Protein AF-A0A3S4HT27-F1 (afdb_monomer)

Radius of gyration: 17.59 Å; Cα contacts (8 Å, |Δi|>4): 10; chains: 1; bounding box: 25×22×51 Å

Foldseek 3Di:
DVVVVVVVVVVVVVVVVVVVVCVVVVCDPVVVVVVVVQVPDPDDDDDADDDPSRVVD

Structure (mmCIF, N/CA/C/O backbone):
data_AF-A0A3S4HT27-F1
#
_entry.id   AF-A0A3S4HT27-F1
#
loop_
_atom_site.group_PDB
_atom_site.id
_atom_site.type_symbol
_atom_site.label_atom_id
_atom_site.label_alt_id
_atom_site.label_comp_id
_atom_site.label_asym_id
_atom_site.label_entity_id
_atom_site.label_seq_id
_atom_site.pdbx_PDB_ins_code
_atom_site.Cartn_x
_atom_site.Cartn_y
_atom_site.Cartn_z
_atom_site.occupancy
_atom_site.B_iso_or_equiv
_atom_site.auth_seq_id
_atom_site.auth_comp_id
_atom_site.auth_asym_id
_atom_site.auth_atom_id
_atom_site.pdbx_PDB_model_num
ATOM 1 N N . MET A 1 1 ? 13.657 0.868 -29.869 1.00 66.19 1 MET A N 1
ATOM 2 C CA . MET A 1 1 ? 13.722 1.684 -28.631 1.00 66.19 1 MET A CA 1
ATOM 3 C C . MET A 1 1 ? 12.328 1.963 -28.071 1.00 66.19 1 MET A C 1
ATOM 5 O O . MET A 1 1 ? 12.097 1.634 -26.919 1.00 66.19 1 MET A O 1
ATOM 9 N N . SER A 1 2 ? 11.385 2.475 -28.878 1.00 84.06 2 SER A N 1
ATOM 10 C CA . SER A 1 2 ? 9.982 2.688 -28.461 1.00 84.06 2 SER A CA 1
ATOM 11 C C . SER A 1 2 ? 9.308 1.420 -27.906 1.00 84.06 2 SER A C 1
ATOM 13 O O . SER A 1 2 ? 8.736 1.450 -26.820 1.00 84.06 2 SER A O 1
ATOM 15 N N . ASP A 1 3 ? 9.481 0.270 -28.569 1.00 92.88 3 ASP A N 1
ATOM 16 C CA . ASP A 1 3 ? 8.863 -0.991 -28.123 1.00 92.88 3 ASP A CA 1
ATOM 17 C C . ASP A 1 3 ? 9.372 -1.476 -26.761 1.00 92.88 3 ASP A C 1
ATOM 19 O O . ASP A 1 3 ? 8.603 -2.014 -25.972 1.00 92.88 3 ASP A O 1
ATOM 23 N N . ALA A 1 4 ? 10.651 -1.244 -26.446 1.00 96.31 4 ALA A N 1
ATOM 24 C CA . ALA A 1 4 ? 11.218 -1.601 -25.147 1.00 96.31 4 ALA A CA 1
ATOM 25 C C . ALA A 1 4 ? 10.595 -0.769 -24.014 1.00 96.31 4 ALA A C 1
ATOM 27 O O . ALA A 1 4 ? 10.270 -1.316 -22.963 1.00 96.31 4 ALA A O 1
ATOM 28 N N . LEU A 1 5 ? 10.366 0.529 -24.247 1.00 97.94 5 LEU A N 1
ATOM 29 C CA . LEU A 1 5 ? 9.705 1.412 -23.282 1.00 97.94 5 LEU A CA 1
ATOM 30 C C . LEU A 1 5 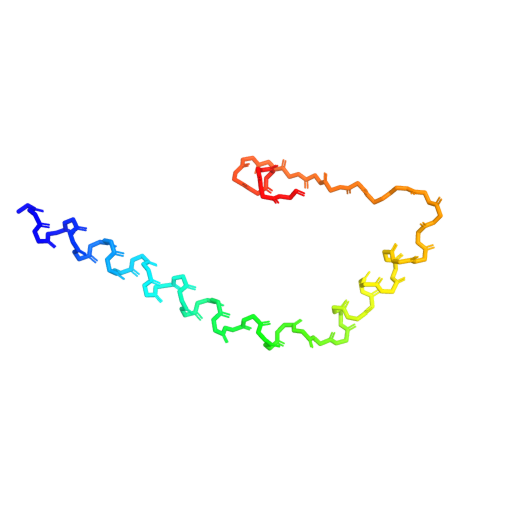? 8.228 1.041 -23.097 1.00 97.94 5 LEU A C 1
ATOM 32 O O . LEU A 1 5 ? 7.752 0.968 -21.965 1.00 97.94 5 LEU A O 1
ATOM 36 N N . LEU A 1 6 ? 7.515 0.748 -24.189 1.00 98.00 6 LEU A N 1
ATOM 37 C CA . LEU A 1 6 ? 6.121 0.297 -24.122 1.00 98.00 6 LEU A CA 1
ATOM 38 C C . LEU A 1 6 ? 5.992 -1.046 -23.395 1.00 98.00 6 LEU A C 1
ATOM 40 O O . LEU A 1 6 ? 5.078 -1.222 -22.590 1.00 98.00 6 LEU A O 1
ATOM 44 N N . ASN A 1 7 ? 6.913 -1.979 -23.633 1.00 98.00 7 ASN A N 1
ATOM 45 C CA . ASN A 1 7 ? 6.920 -3.266 -22.943 1.00 98.00 7 ASN A CA 1
ATOM 46 C C . ASN A 1 7 ? 7.253 -3.117 -21.457 1.00 98.00 7 ASN A C 1
ATOM 48 O O . ASN A 1 7 ? 6.571 -3.729 -20.639 1.00 98.00 7 ASN A O 1
ATOM 52 N N . ALA A 1 8 ? 8.215 -2.262 -21.099 1.00 97.88 8 ALA A N 1
ATOM 53 C CA . ALA A 1 8 ? 8.513 -1.957 -19.702 1.00 97.88 8 ALA A CA 1
ATOM 54 C C . ALA A 1 8 ? 7.290 -1.359 -18.986 1.00 97.88 8 ALA A C 1
ATOM 56 O O . ALA A 1 8 ? 6.919 -1.825 -17.913 1.00 97.88 8 ALA A O 1
ATOM 57 N N . GLY A 1 9 ? 6.605 -0.394 -19.611 1.00 98.12 9 GLY A N 1
ATOM 58 C CA . GLY A 1 9 ? 5.379 0.188 -19.061 1.00 98.12 9 GLY A CA 1
ATOM 59 C C . GLY A 1 9 ? 4.271 -0.849 -18.853 1.00 98.12 9 GLY A C 1
ATOM 60 O O . GLY A 1 9 ? 3.687 -0.919 -17.772 1.00 98.12 9 GLY A O 1
ATOM 61 N N . ARG A 1 10 ? 4.018 -1.704 -19.854 1.00 98.12 10 ARG A N 1
ATOM 62 C CA . ARG A 1 10 ? 3.041 -2.802 -19.738 1.00 98.12 10 ARG A CA 1
ATOM 63 C C . ARG A 1 10 ? 3.409 -3.769 -18.618 1.00 98.12 10 ARG A C 1
ATOM 65 O O . ARG A 1 10 ? 2.543 -4.125 -17.829 1.00 98.12 10 ARG A O 1
ATOM 72 N N . GLN 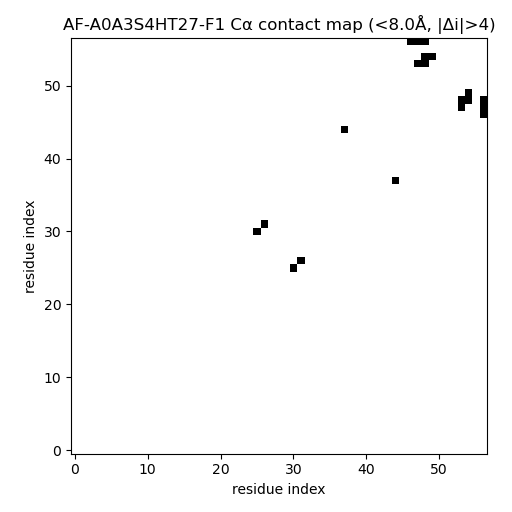A 1 11 ? 4.674 -4.172 -18.530 1.00 98.25 11 GLN A N 1
ATOM 73 C CA . GLN A 1 11 ? 5.138 -5.102 -17.505 1.00 98.25 11 GLN A CA 1
ATOM 74 C C . GLN A 1 11 ? 4.954 -4.527 -16.100 1.00 98.25 11 GLN A C 1
ATOM 76 O O . GLN A 1 11 ? 4.424 -5.221 -15.237 1.00 98.25 11 GLN A O 1
ATOM 81 N N . THR A 1 12 ? 5.327 -3.264 -15.884 1.00 98.25 12 THR A N 1
ATOM 82 C CA . THR A 1 12 ? 5.121 -2.591 -14.596 1.00 98.25 12 THR A CA 1
ATOM 83 C C . THR A 1 12 ? 3.647 -2.599 -14.207 1.00 98.25 12 THR A C 1
ATOM 85 O O . THR A 1 12 ? 3.312 -3.027 -13.109 1.00 98.25 12 THR A O 1
ATOM 88 N N . LEU A 1 13 ? 2.751 -2.207 -15.119 1.00 98.50 13 LEU A N 1
ATOM 89 C CA . LEU A 1 13 ? 1.312 -2.203 -14.842 1.00 98.50 13 LEU A CA 1
ATOM 90 C C . LEU A 1 13 ? 0.776 -3.602 -14.514 1.00 98.50 13 LEU A C 1
ATOM 92 O O . LEU A 1 13 ? -0.009 -3.749 -13.582 1.00 98.50 13 LEU A O 1
ATOM 96 N N . MET A 1 14 ? 1.214 -4.631 -15.243 1.00 98.44 14 MET A N 1
ATOM 97 C CA . MET A 1 14 ? 0.785 -6.007 -14.982 1.00 98.44 14 MET A CA 1
ATOM 98 C C . MET A 1 14 ? 1.257 -6.517 -13.616 1.00 98.44 14 MET A C 1
ATOM 100 O O . MET A 1 14 ? 0.487 -7.188 -12.932 1.00 98.44 14 MET A O 1
ATOM 104 N N . LEU A 1 15 ? 2.483 -6.179 -13.202 1.00 98.31 15 LEU A N 1
ATOM 105 C CA . LEU A 1 15 ? 3.005 -6.533 -11.878 1.00 98.31 15 LEU A CA 1
ATOM 106 C C . LEU A 1 15 ? 2.196 -5.865 -10.762 1.00 98.31 15 LEU A C 1
ATOM 108 O O . LEU A 1 15 ? 1.779 -6.535 -9.822 1.00 98.31 15 LEU A O 1
ATOM 112 N N . GLU A 1 16 ? 1.921 -4.567 -10.890 1.00 97.88 16 GLU A N 1
ATOM 113 C CA . GLU A 1 16 ? 1.132 -3.834 -9.893 1.00 97.88 16 GLU A CA 1
ATOM 114 C C . GLU A 1 16 ? -0.299 -4.385 -9.796 1.00 97.88 16 GLU A C 1
ATOM 116 O O . GLU A 1 16 ? -0.816 -4.581 -8.697 1.00 97.88 16 GLU A O 1
ATOM 121 N N . LEU A 1 17 ? -0.929 -4.717 -10.930 1.00 98.38 17 LEU A N 1
ATOM 122 C CA . LEU A 1 17 ? -2.254 -5.347 -10.952 1.00 98.38 17 LEU A CA 1
ATOM 123 C C . LEU A 1 17 ? -2.254 -6.722 -10.274 1.00 98.38 17 LEU A C 1
ATOM 125 O O . LEU A 1 17 ? -3.189 -7.037 -9.538 1.00 98.38 17 LEU A O 1
ATOM 129 N N . GLN A 1 18 ? -1.214 -7.527 -10.500 1.00 97.62 18 GLN A N 1
ATOM 130 C CA . GLN A 1 18 ? -1.069 -8.838 -9.870 1.00 97.62 18 GLN A CA 1
ATOM 131 C C . GLN A 1 18 ? -0.898 -8.732 -8.348 1.00 97.62 18 GLN A C 1
ATOM 133 O O . GLN A 1 18 ? -1.455 -9.539 -7.604 1.00 97.62 18 GLN A O 1
ATOM 138 N N . GLU A 1 19 ? -0.142 -7.752 -7.854 1.00 96.56 19 GLU A N 1
ATOM 139 C CA . GLU A 1 19 ? -0.022 -7.550 -6.407 1.00 96.56 19 GLU A CA 1
ATOM 140 C C . GLU A 1 19 ? -1.306 -6.959 -5.813 1.00 96.56 19 GLU A C 1
ATOM 142 O O . GLU A 1 19 ? -1.753 -7.395 -4.748 1.00 96.56 19 GLU A O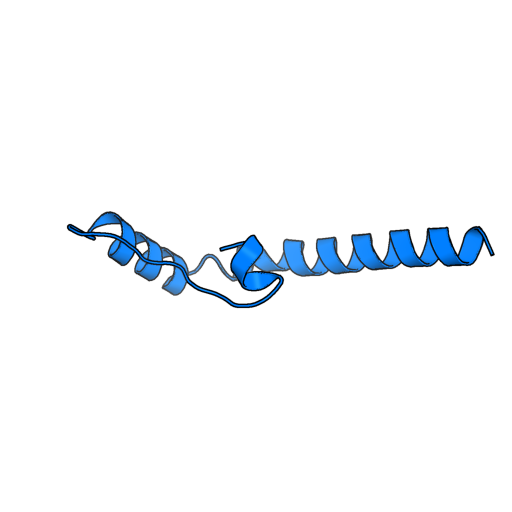 1
ATOM 147 N N . ALA A 1 20 ? -1.962 -6.040 -6.526 1.00 97.00 20 ALA A N 1
ATOM 148 C CA . ALA A 1 20 ? -3.251 -5.491 -6.125 1.00 97.00 20 ALA A CA 1
ATOM 149 C C . ALA A 1 20 ? -4.332 -6.578 -6.024 1.00 97.00 20 ALA A C 1
ATOM 151 O O . ALA A 1 20 ? -5.122 -6.566 -5.078 1.00 97.00 20 ALA A O 1
ATOM 152 N N . SER A 1 21 ? -4.340 -7.562 -6.932 1.00 97.56 21 SER A N 1
ATOM 153 C CA . SER A 1 21 ? -5.320 -8.655 -6.899 1.00 97.56 21 SER A CA 1
ATOM 154 C C . SER A 1 21 ? -5.187 -9.559 -5.670 1.00 97.56 21 SER A C 1
ATOM 156 O O . SER A 1 21 ? -6.133 -10.269 -5.349 1.00 97.56 21 SER A O 1
ATOM 158 N N . ARG A 1 22 ? -4.045 -9.528 -4.967 1.00 96.44 22 ARG A N 1
ATOM 159 C CA . ARG A 1 22 ? -3.819 -10.262 -3.708 1.00 96.44 22 ARG A CA 1
ATOM 160 C C . ARG A 1 22 ? -4.248 -9.484 -2.464 1.00 96.44 22 ARG A C 1
ATOM 162 O O . ARG A 1 22 ? -4.311 -10.057 -1.380 1.00 96.44 22 ARG A O 1
ATOM 169 N N . LEU A 1 23 ? -4.523 -8.182 -2.574 1.00 96.00 23 LEU A N 1
ATOM 170 C CA . LEU A 1 23 ? -4.921 -7.362 -1.424 1.00 96.00 23 LEU A CA 1
ATOM 171 C C . LEU A 1 23 ? -6.197 -7.853 -0.720 1.00 96.00 23 LEU A C 1
ATOM 173 O O . LEU A 1 23 ? -6.199 -7.814 0.511 1.00 96.00 23 LEU A O 1
ATOM 177 N N . PRO A 1 24 ? -7.238 -8.356 -1.417 1.00 96.94 24 PRO A N 1
ATOM 178 C CA . PRO A 1 24 ? -8.427 -8.884 -0.749 1.00 96.94 24 PRO A CA 1
ATOM 179 C C . PRO A 1 24 ? -8.117 -10.006 0.248 1.00 96.94 24 PRO A C 1
ATOM 181 O O . PRO A 1 24 ? -8.721 -10.053 1.313 1.00 96.94 24 PRO A O 1
ATOM 184 N N . GLU A 1 25 ? -7.128 -10.860 -0.038 1.00 95.81 25 GLU A N 1
ATOM 185 C CA . GLU A 1 25 ? -6.725 -11.962 0.851 1.00 95.81 25 GLU A CA 1
ATOM 186 C C . GLU A 1 25 ? -6.099 -11.467 2.164 1.00 95.81 25 GLU A C 1
ATOM 188 O O . GLU A 1 25 ? -6.085 -12.184 3.162 1.00 95.81 25 GLU A O 1
ATOM 193 N N . ARG A 1 26 ? -5.596 -10.227 2.189 1.00 94.62 26 ARG A N 1
ATOM 194 C CA . ARG A 1 26 ? -5.005 -9.602 3.383 1.00 94.62 26 ARG A CA 1
ATOM 195 C C . ARG A 1 26 ? -6.048 -8.933 4.281 1.00 94.62 26 ARG A C 1
ATOM 197 O O . ARG A 1 26 ? -5.711 -8.513 5.387 1.00 94.62 26 ARG A O 1
ATOM 204 N N . LEU A 1 27 ? -7.303 -8.834 3.836 1.00 96.75 27 LEU A N 1
ATOM 205 C CA . LEU A 1 27 ? -8.412 -8.266 4.608 1.00 96.75 27 LEU A CA 1
ATOM 206 C C . LEU A 1 27 ? -9.013 -9.310 5.564 1.00 96.75 27 LEU A C 1
ATOM 208 O O . LEU A 1 27 ? -10.181 -9.674 5.456 1.00 96.75 27 LEU A O 1
ATOM 212 N N . GLY A 1 28 ? -8.189 -9.806 6.488 1.00 96.00 28 GLY A N 1
ATOM 213 C CA . GLY A 1 28 ? -8.577 -10.786 7.507 1.00 96.00 28 GLY A CA 1
ATOM 214 C C . GLY A 1 28 ? -8.643 -10.209 8.925 1.00 96.00 28 GLY A C 1
ATOM 215 O O . GLY A 1 28 ? -8.703 -8.996 9.132 1.00 96.00 28 GLY A O 1
ATOM 216 N N . ASP A 1 29 ? -8.572 -11.086 9.925 1.00 98.00 29 ASP A N 1
ATOM 217 C CA . ASP A 1 29 ? -8.705 -10.716 11.342 1.00 98.00 29 ASP A CA 1
ATOM 218 C C . ASP A 1 29 ? -7.672 -9.682 11.814 1.00 98.00 29 ASP A C 1
ATOM 220 O O . ASP A 1 29 ? -7.983 -8.836 12.652 1.00 98.00 29 ASP A O 1
ATOM 224 N N . ASP A 1 30 ? -6.449 -9.713 11.271 1.00 97.38 30 ASP A N 1
ATOM 225 C CA . ASP A 1 30 ? -5.420 -8.702 11.549 1.00 97.38 30 ASP A CA 1
ATOM 226 C C . ASP A 1 30 ? -5.847 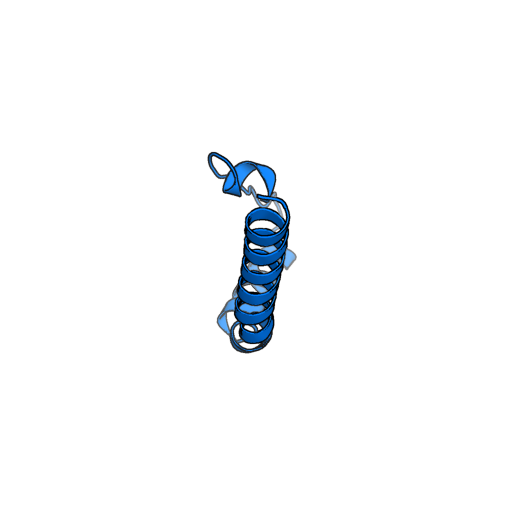-7.301 11.100 1.00 97.38 30 ASP A C 1
ATOM 228 O O . ASP A 1 30 ? -5.630 -6.329 11.826 1.00 97.38 30 ASP A O 1
ATOM 232 N N . PHE A 1 31 ? -6.505 -7.194 9.943 1.00 97.88 31 PHE A N 1
ATOM 233 C CA . PHE A 1 31 ? -7.018 -5.926 9.432 1.00 97.88 31 PHE A CA 1
ATOM 234 C C . PHE A 1 31 ? -8.119 -5.378 10.346 1.00 97.88 31 PHE A C 1
ATOM 236 O O . PHE A 1 31 ? -8.067 -4.217 10.756 1.00 97.88 31 PHE A O 1
ATOM 243 N N . VAL A 1 32 ? -9.080 -6.227 10.727 1.00 98.31 32 VAL A N 1
ATOM 244 C CA . VAL A 1 32 ? -10.175 -5.852 11.640 1.00 98.31 32 VAL A CA 1
ATOM 245 C C . VAL A 1 32 ? -9.629 -5.430 13.003 1.00 98.31 32 VAL A C 1
ATOM 247 O O . VAL A 1 32 ? -10.040 -4.409 13.555 1.00 98.31 32 VAL A O 1
ATOM 250 N N . ARG A 1 33 ? -8.662 -6.176 13.542 1.00 98.25 33 ARG A N 1
ATOM 251 C CA . ARG A 1 33 ? -7.977 -5.842 14.796 1.00 98.25 33 ARG A CA 1
ATOM 252 C C . ARG A 1 33 ? -7.275 -4.487 14.715 1.00 98.25 33 ARG A C 1
ATOM 254 O O . ARG A 1 33 ? -7.457 -3.674 15.618 1.00 98.25 33 ARG A O 1
ATOM 261 N N . ALA A 1 34 ? -6.519 -4.225 13.650 1.00 98.06 34 ALA A N 1
ATOM 262 C CA . ALA A 1 34 ? -5.851 -2.941 13.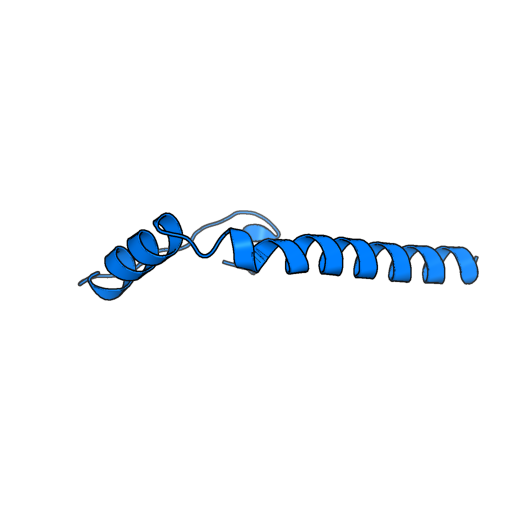457 1.00 98.06 34 ALA A CA 1
ATOM 263 C C . ALA A 1 34 ? -6.858 -1.781 13.361 1.00 98.06 34 ALA A C 1
ATOM 265 O O . ALA A 1 34 ? -6.699 -0.775 14.052 1.00 98.06 34 ALA A O 1
ATOM 266 N N . ALA A 1 35 ? -7.931 -1.944 12.580 1.00 98.25 35 ALA A N 1
ATOM 267 C CA . ALA A 1 35 ? -8.994 -0.948 12.459 1.00 98.25 35 ALA A CA 1
ATOM 268 C C . ALA A 1 35 ? -9.669 -0.656 13.811 1.00 98.25 35 ALA A C 1
ATOM 270 O O . ALA A 1 35 ? -9.873 0.506 14.161 1.00 98.25 35 ALA A O 1
ATOM 271 N N . ASN A 1 36 ? -9.943 -1.698 14.604 1.00 98.56 36 ASN A N 1
ATOM 272 C CA . ASN A 1 36 ? -10.507 -1.555 15.944 1.00 98.56 36 ASN A CA 1
ATOM 273 C C . ASN A 1 36 ? -9.564 -0.812 16.900 1.00 98.56 36 ASN A C 1
ATOM 275 O O . ASN A 1 36 ? -10.023 0.024 17.671 1.00 98.56 36 ASN A O 1
ATOM 279 N N . ILE A 1 37 ? -8.257 -1.069 16.853 1.00 98.06 37 ILE A N 1
ATOM 280 C CA . ILE A 1 37 ? -7.289 -0.322 17.672 1.00 98.06 37 ILE A CA 1
ATOM 281 C C . ILE A 1 37 ? -7.282 1.161 17.273 1.00 98.06 37 ILE A C 1
ATOM 283 O O . ILE A 1 37 ? -7.299 2.032 18.140 1.00 98.06 37 ILE A O 1
ATOM 287 N N . ILE A 1 38 ? -7.289 1.448 15.968 1.00 98.19 38 ILE A N 1
ATOM 288 C CA . ILE A 1 38 ? -7.252 2.817 15.439 1.00 98.19 38 ILE A CA 1
ATOM 289 C C . ILE A 1 38 ? -8.512 3.598 15.826 1.00 98.19 38 ILE A C 1
ATOM 291 O O . ILE A 1 38 ? -8.396 4.723 16.306 1.00 98.19 38 ILE A O 1
ATOM 295 N N . ILE A 1 39 ? -9.705 3.020 15.650 1.00 98.06 39 ILE A N 1
ATOM 296 C CA . ILE A 1 39 ? -10.970 3.733 15.898 1.00 98.06 39 ILE A CA 1
ATOM 297 C C . ILE A 1 39 ? -11.213 4.029 17.384 1.00 98.06 39 ILE A C 1
ATOM 299 O O . ILE A 1 39 ? -11.888 5.001 17.707 1.00 98.06 39 ILE A O 1
ATOM 303 N N . HIS A 1 40 ? -10.634 3.230 18.284 1.00 98.44 40 HIS A N 1
ATOM 304 C CA . HIS A 1 40 ? -10.696 3.458 19.731 1.00 98.44 40 HIS A CA 1
ATOM 305 C C . HIS A 1 40 ? -9.508 4.283 20.258 1.00 98.44 40 HIS A C 1
ATOM 307 O O . HIS A 1 40 ? -9.341 4.418 21.468 1.00 98.44 40 HIS A O 1
ATOM 313 N N . CYS A 1 41 ? -8.658 4.831 19.384 1.00 98.19 41 CYS A N 1
ATOM 314 C CA . CYS A 1 41 ? -7.553 5.682 19.806 1.00 98.19 41 CYS A CA 1
ATOM 315 C C . CYS A 1 41 ? -8.080 7.049 20.276 1.00 98.19 41 CYS A C 1
ATOM 317 O O . CYS A 1 41 ? -8.536 7.854 19.469 1.00 98.19 41 CYS A O 1
ATOM 319 N N . GLU A 1 42 ? -7.966 7.340 21.575 1.00 97.62 42 GLU A N 1
ATOM 320 C CA . GLU A 1 42 ? -8.346 8.643 22.157 1.00 97.62 42 GLU A CA 1
ATOM 321 C C . GLU A 1 42 ? -7.345 9.770 21.832 1.00 97.62 42 GLU A C 1
ATOM 323 O O . GLU A 1 42 ? -7.629 10.951 22.026 1.00 97.62 42 GLU A O 1
ATOM 328 N N . GLY A 1 43 ? -6.151 9.403 21.357 1.00 96.50 43 GLY A N 1
ATOM 329 C CA . GLY A 1 43 ? -5.064 10.317 21.025 1.00 96.50 43 GLY A CA 1
ATOM 330 C C . GLY A 1 43 ? -4.890 10.506 19.520 1.00 96.50 43 GLY A C 1
ATOM 331 O O . GLY A 1 43 ? -5.810 10.877 18.795 1.00 96.50 43 GLY A O 1
ATOM 332 N N . LYS A 1 44 ? -3.660 10.292 19.043 1.00 97.38 44 LYS A N 1
ATOM 333 C CA . LYS A 1 44 ? -3.329 10.349 17.616 1.00 97.38 44 LYS A CA 1
ATOM 334 C C . LYS A 1 44 ? -2.624 9.075 17.188 1.00 97.38 44 LYS A C 1
ATOM 336 O O . LYS A 1 44 ? -1.720 8.606 17.876 1.00 97.38 44 LYS A O 1
ATOM 341 N N . VAL A 1 45 ? -2.984 8.580 16.010 1.00 97.44 45 VAL A N 1
ATOM 342 C CA . VAL A 1 45 ? -2.214 7.553 15.308 1.00 97.44 45 VAL A CA 1
ATOM 343 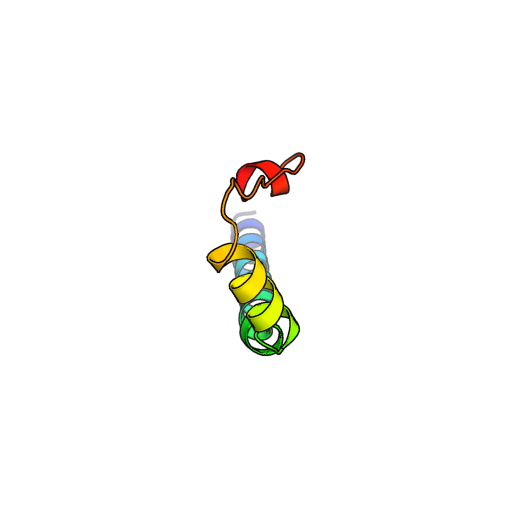C C . VAL A 1 45 ? -1.115 8.252 14.519 1.00 97.44 45 VAL A C 1
ATOM 345 O O . VAL A 1 45 ? -1.396 9.083 13.658 1.00 97.44 45 VAL A O 1
A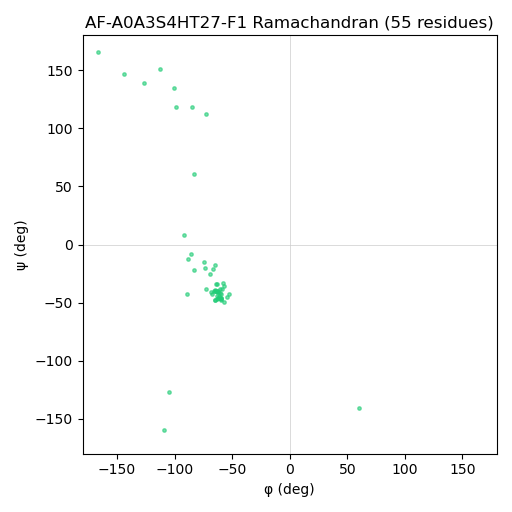TOM 348 N N . ILE A 1 46 ? 0.139 7.947 14.842 1.00 96.94 46 ILE A N 1
ATOM 349 C CA . ILE A 1 46 ? 1.304 8.495 14.146 1.00 96.94 46 ILE A CA 1
ATOM 350 C C . ILE A 1 46 ? 1.793 7.458 13.140 1.00 96.94 46 ILE A C 1
ATOM 352 O O . ILE A 1 46 ? 2.203 6.365 13.526 1.00 96.94 46 ILE A O 1
ATOM 356 N N . VAL A 1 47 ? 1.768 7.816 11.858 1.00 96.44 47 VAL A N 1
ATOM 357 C CA . VAL A 1 47 ? 2.344 7.020 10.770 1.00 96.44 47 VAL A CA 1
ATOM 358 C C . VAL A 1 47 ? 3.699 7.622 10.405 1.00 96.44 47 VAL A C 1
ATOM 360 O O . VAL A 1 47 ? 3.848 8.840 10.334 1.00 96.44 47 VAL A O 1
ATOM 363 N N . SER A 1 48 ? 4.715 6.777 10.242 1.00 96.50 48 SER A N 1
ATOM 364 C CA . SER A 1 48 ? 6.068 7.201 9.879 1.00 96.50 48 SER A CA 1
ATOM 365 C C . SER A 1 48 ? 6.712 6.184 8.947 1.00 96.50 48 SER A C 1
ATOM 367 O O . SER A 1 48 ? 6.474 4.980 9.054 1.00 96.50 48 SER A O 1
ATOM 369 N N . GLY A 1 49 ? 7.544 6.675 8.035 1.00 96.31 49 GLY A N 1
ATOM 370 C CA . GLY A 1 49 ? 8.275 5.871 7.070 1.00 96.31 49 GLY A CA 1
ATOM 371 C C . GLY A 1 49 ? 9.380 6.680 6.400 1.00 96.31 49 GLY A C 1
ATOM 372 O O . GLY A 1 49 ? 9.415 7.905 6.481 1.00 96.31 49 GLY A O 1
ATOM 373 N N . ILE A 1 50 ? 10.291 5.984 5.722 1.00 96.81 50 ILE A N 1
ATOM 374 C CA . ILE A 1 50 ? 11.396 6.593 4.971 1.00 96.81 50 ILE A CA 1
ATOM 375 C C . ILE A 1 50 ? 11.226 6.362 3.467 1.00 96.81 50 ILE A C 1
ATOM 377 O O . ILE A 1 50 ? 10.653 5.359 3.035 1.00 96.81 50 ILE A O 1
ATOM 381 N N . GLY A 1 51 ? 11.739 7.286 2.652 1.00 96.81 51 GLY A N 1
ATOM 382 C CA . GLY A 1 51 ? 11.702 7.171 1.191 1.00 96.81 51 GLY A CA 1
ATOM 383 C C . GLY A 1 51 ? 10.275 7.087 0.645 1.00 96.81 51 GLY A C 1
ATOM 384 O O . GLY A 1 51 ? 9.383 7.773 1.141 1.00 96.81 51 GLY A O 1
ATOM 385 N N . LYS A 1 52 ? 10.041 6.243 -0.372 1.00 95.94 52 LYS A N 1
ATOM 386 C CA . LYS A 1 52 ? 8.711 6.069 -0.989 1.00 95.94 52 LYS A CA 1
ATOM 387 C C . LYS A 1 52 ? 7.635 5.755 0.054 1.00 95.94 52 LYS A C 1
ATOM 389 O O . LYS A 1 52 ? 6.570 6.348 0.010 1.00 95.94 52 LYS A O 1
ATOM 394 N N . SER A 1 53 ? 7.927 4.881 1.017 1.00 93.38 53 SER A N 1
ATOM 395 C CA . SER A 1 53 ? 6.965 4.482 2.051 1.00 93.38 53 SER A CA 1
ATOM 396 C C . SER A 1 53 ? 6.540 5.647 2.945 1.00 93.38 53 SER A C 1
ATOM 398 O O . SER A 1 53 ? 5.382 5.708 3.330 1.00 93.38 53 SER A O 1
ATOM 400 N N . GLY A 1 54 ? 7.441 6.596 3.218 1.00 96.19 54 GLY A N 1
ATOM 401 C CA . GLY A 1 54 ? 7.103 7.823 3.945 1.00 96.19 54 GLY A CA 1
ATOM 402 C C . GLY A 1 54 ? 6.303 8.841 3.128 1.00 96.19 54 GLY A C 1
ATOM 403 O O . GLY A 1 54 ? 5.669 9.702 3.712 1.00 96.19 54 GLY A O 1
ATOM 404 N N . HIS A 1 55 ? 6.321 8.757 1.792 1.00 95.50 55 HIS A N 1
ATOM 405 C CA . HIS A 1 55 ? 5.457 9.584 0.939 1.00 95.50 55 HIS A CA 1
ATOM 406 C C . HIS A 1 55 ? 4.044 8.999 0.793 1.00 95.50 55 HIS A C 1
ATOM 408 O O . HIS A 1 55 ? 3.132 9.722 0.410 1.00 95.50 55 HIS A O 1
ATOM 414 N N . ILE A 1 56 ? 3.883 7.690 1.022 1.00 95.31 56 ILE A N 1
ATOM 415 C CA . ILE A 1 56 ? 2.593 6.992 0.93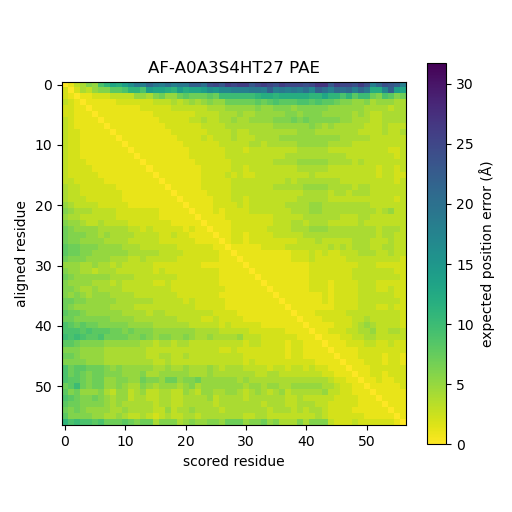6 1.00 95.31 56 ILE A CA 1
ATOM 416 C C . ILE A 1 56 ? 1.850 7.000 2.275 1.00 95.31 56 ILE A C 1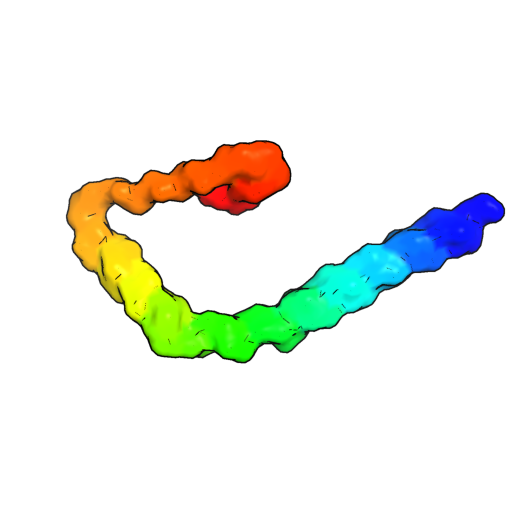
ATOM 418 O O . ILE A 1 56 ? 0.628 7.134 2.268 1.00 95.31 56 ILE A O 1
ATOM 422 N N . GLY A 1 57 ? 2.577 6.764 3.376 1.00 81.69 57 GLY A N 1
ATOM 423 C CA . GLY A 1 57 ? 2.031 6.722 4.738 1.00 81.69 57 GLY A CA 1
ATOM 424 C C . GLY A 1 57 ? 1.555 8.078 5.226 1.00 81.69 57 GLY A C 1
ATOM 425 O O . GLY A 1 57 ? 0.589 8.071 6.019 1.00 81.69 57 GLY A O 1
#

Organism: Salmonella enterica I (NCBI:txid59201)

Solvent-accessible surface area (backbone atoms only — not comparable to full-atom values): 3577 Å² total; per-residue (Å²): 112,71,67,59,54,54,48,50,53,51,51,53,52,53,52,54,51,58,57,56,70,51,50,70,78,61,69,41,70,69,46,55,51,51,52,54,56,58,76,67,50,90,76,81,89,85,72,85,57,66,71,73,55,38,74,73,94

pLDDT: mean 96.13, std 4.94, range [66.19, 98.56]

Secondary structure (DSSP, 8-state):
-HHHHHHHHHHHHHHHHHHHTTGGGG-SHHHHHHHHHHHT-SS-PPP--SHHHHHH-

Sequence (57 aa):
MSDALLNAGRQTLMLELQEASRLPERLGDDFVRAANIIIHCEGKVIVSGIGKSGHIG

Mean predicted aligned error: 3.63 Å

InterPro domains:
  IPR046348 SIS domain superfamily [SSF53697] (7-57)
  IPR050986 SIS family GutQ/KpsF subfamily isomerases [PTHR42745] (3-57)